Protein AF-A0A7S2G9R6-F1 (afdb_monomer)

Solvent-accessible surface area (backbone atoms only — not comparable to full-atom values): 10003 Å² total; per-residue (Å²): 132,62,88,97,60,58,68,71,58,53,50,50,52,51,55,52,49,46,42,73,56,66,45,49,73,70,54,54,50,51,54,52,35,48,53,52,18,46,59,25,45,72,57,46,43,57,38,74,62,103,61,44,41,73,32,79,91,19,50,62,31,40,41,52,16,17,52,50,68,76,46,53,44,67,58,54,51,46,59,41,37,38,45,79,48,76,46,94,96,54,77,71,41,84,41,77,31,52,25,67,54,23,49,53,47,49,52,51,49,45,52,49,52,53,51,52,49,51,53,50,51,51,52,49,48,51,65,64,66,67,82,73,91,57,97,75,69,92,81,85,88,84,91,86,73,74,68,75,72,88,59,101,75,73,53,73,67,43,50,53,40,34,49,53,44,55,55,56,75,72,108

Secondary structure (DSSP, 8-state):
--TT--HHHHHHHHHHHHHHTT--HHHHHHHHHHHHHHHHHHT--EE-SSS-EE-GGGHHHHHHHHHHTT--HHHHHHHHHEEEE--TTS--EEEEPPHHHHHHHHHHHHHHHHHHHHHHHHHHHHHHH-----SS---------PPP---SS--HHHHHHHHHHHHHHT-

Radius of gyration: 21.37 Å; Cα contacts (8 Å, |Δi|>4): 139; chains: 1; bounding box: 42×47×54 Å

Mean predicted aligned error: 6.18 Å

pLDDT: mean 91.66, std 6.98, range [52.34, 98.12]

InterPro domains:
  IPR001609 Myosin head, motor domain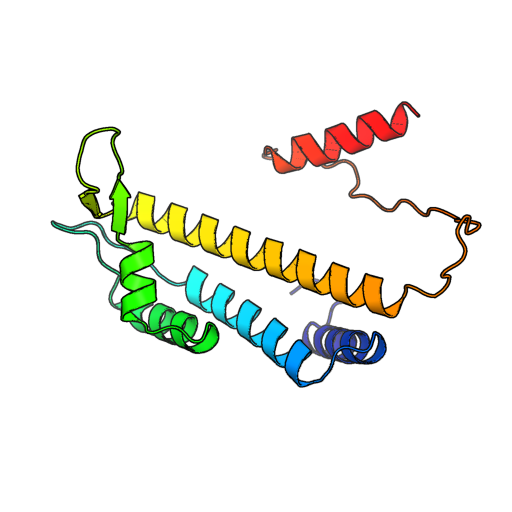-like [PF00063] (2-170)
  IPR001609 Myosin head, motor domain-like [PS51456] (1-171)
  IPR027417 P-loop containing nucleoside triphosphate hydrolase [SSF52540] (2-170)
  IPR036961 Kinesin motor domain superfamily [G3DSA:3.40.850.10] (132-148)

Sequence (171 aa):
TVSDMNDAEEFTIMVDSMRAVGMSNTEVEKILLVVAGLLHLSNVKFIDSDKSTVDASSRNALAEAAALFGLTTKALEYALLHRIREVPGQKAVVQSNSGTEATHLRDALAKKIYSNLFDKIVAIINNTLDVDPSPNPCVIGILDIFGFEDMAVNGFEQLFINTTNELLQKV

Foldseek 3Di:
DDPPDDPVVVVVVVLVVLVVLPDDPVRSVLLVLLVLLLVLLLQWAWDDDPAIFTDPVSLVSLCSSQVSVVHHSVVSRQQLQWDWDDDPPDDIDIDGDGRVSSNVVSVVVSVVSVVVSVVVSVVSSCVSPPDDPDPDDDDDDDDDADDQDDDPDDDVVNVVRNVVVVVVVVD

Organism: NCBI:txid3111310

Structure (mmCIF, N/CA/C/O backbone):
data_AF-A0A7S2G9R6-F1
#
_entry.id   AF-A0A7S2G9R6-F1
#
loop_
_atom_site.group_PDB
_atom_site.id
_atom_site.type_symbol
_atom_site.label_atom_id
_atom_site.label_alt_id
_atom_site.label_comp_id
_atom_site.label_asym_id
_atom_site.label_entity_id
_atom_site.label_seq_id
_atom_site.pdbx_PDB_ins_code
_atom_site.Cartn_x
_atom_site.Cartn_y
_atom_site.Cartn_z
_atom_site.occupancy
_atom_site.B_iso_or_equiv
_atom_site.auth_seq_id
_atom_site.auth_comp_id
_atom_site.auth_asym_id
_atom_site.auth_atom_id
_atom_site.pdbx_PDB_model_num
ATOM 1 N N . THR A 1 1 ? -2.006 -18.657 7.655 1.00 52.34 1 THR A N 1
ATOM 2 C CA . THR A 1 1 ? -3.217 -18.761 8.481 1.00 52.34 1 THR A CA 1
ATOM 3 C C . THR A 1 1 ? -2.784 -18.804 9.925 1.00 52.34 1 THR A C 1
ATOM 5 O O . THR A 1 1 ? -1.860 -19.543 10.255 1.00 52.34 1 THR A O 1
ATOM 8 N N . VAL A 1 2 ? -3.357 -17.933 10.747 1.00 75.56 2 VAL A N 1
ATOM 9 C CA . VAL A 1 2 ? -3.103 -17.916 12.192 1.00 75.56 2 VAL A CA 1
ATOM 10 C C . VAL A 1 2 ? -3.906 -19.061 12.818 1.00 75.56 2 VAL A C 1
ATOM 12 O O . VAL A 1 2 ? -5.010 -19.354 12.359 1.00 75.56 2 VAL A O 1
ATOM 15 N N . SER A 1 3 ? -3.342 -19.765 13.802 1.00 83.06 3 SER A N 1
ATOM 16 C CA . SER A 1 3 ? -4.081 -20.794 14.543 1.00 83.06 3 SER A CA 1
ATOM 17 C C . SER A 1 3 ? -5.285 -20.159 15.240 1.00 83.06 3 SER A C 1
ATOM 19 O O . SER A 1 3 ? -5.140 -19.099 15.839 1.00 83.06 3 SER A O 1
ATOM 21 N N . ASP A 1 4 ? -6.445 -20.808 15.153 1.00 83.12 4 ASP A N 1
ATOM 22 C CA . ASP A 1 4 ? -7.708 -20.377 15.774 1.00 83.12 4 ASP A CA 1
ATOM 23 C C . ASP A 1 4 ? -8.356 -19.106 15.191 1.00 83.12 4 ASP A C 1
ATOM 25 O O . ASP A 1 4 ? -9.236 -18.525 15.820 1.00 83.12 4 ASP A O 1
ATOM 29 N N . MET A 1 5 ? -7.990 -18.704 13.967 1.00 89.12 5 MET A N 1
ATOM 30 C CA . MET A 1 5 ? -8.638 -17.592 13.259 1.00 89.12 5 MET A CA 1
ATOM 31 C C . MET A 1 5 ? -9.141 -18.011 11.874 1.00 89.12 5 MET A C 1
ATOM 33 O O . MET A 1 5 ? -8.411 -18.618 11.086 1.00 89.12 5 MET A O 1
ATOM 37 N N . ASN A 1 6 ? -10.395 -17.675 11.569 1.00 92.12 6 ASN A N 1
ATOM 38 C CA . ASN A 1 6 ? -11.005 -17.901 10.263 1.00 92.12 6 ASN A CA 1
ATOM 39 C C . ASN A 1 6 ? -11.009 -16.598 9.452 1.00 92.12 6 ASN A C 1
ATOM 41 O O . ASN A 1 6 ? -11.906 -15.772 9.603 1.00 92.12 6 ASN A O 1
ATOM 45 N N . ASP A 1 7 ? -10.034 -16.443 8.552 1.00 93.12 7 ASP A N 1
ATOM 46 C CA . ASP A 1 7 ? -9.856 -15.224 7.747 1.00 93.12 7 ASP A CA 1
ATOM 47 C C . ASP A 1 7 ? -11.122 -14.831 6.953 1.00 93.12 7 ASP A C 1
ATOM 49 O O . ASP A 1 7 ? -11.376 -13.648 6.741 1.00 93.12 7 ASP A O 1
ATOM 53 N N . ALA A 1 8 ? -11.941 -15.799 6.519 1.00 93.62 8 ALA A N 1
ATOM 54 C CA . ALA A 1 8 ? -13.169 -15.516 5.769 1.00 93.62 8 ALA A CA 1
ATOM 55 C C . ALA A 1 8 ? -14.288 -14.943 6.658 1.00 93.62 8 ALA A C 1
ATOM 57 O O . ALA A 1 8 ? -15.059 -14.079 6.226 1.00 93.62 8 ALA A O 1
ATOM 58 N N . GLU A 1 9 ? -14.375 -15.420 7.898 1.00 94.12 9 GLU A N 1
ATOM 59 C CA . GLU A 1 9 ? -15.321 -14.915 8.891 1.00 94.12 9 GLU A CA 1
ATOM 60 C C . GLU A 1 9 ? -14.903 -13.519 9.363 1.00 94.12 9 GLU A C 1
ATOM 62 O O . GLU A 1 9 ? -15.698 -12.584 9.274 1.00 94.12 9 GLU A O 1
ATOM 67 N N . GLU A 1 10 ? -13.626 -13.344 9.712 1.00 94.94 10 GLU A N 1
ATOM 68 C CA . GLU A 1 10 ? -13.049 -12.049 10.093 1.00 94.94 10 GLU A CA 1
ATOM 69 C C . GLU A 1 10 ? -13.192 -11.000 8.985 1.00 94.94 10 GLU A C 1
ATOM 71 O O . GLU A 1 10 ? -13.525 -9.844 9.247 1.00 94.94 10 GLU A O 1
ATOM 76 N N . PHE A 1 11 ? -13.017 -11.395 7.721 1.00 94.94 11 PHE A N 1
ATOM 77 C CA . PHE A 1 11 ? -13.250 -10.502 6.589 1.00 94.94 11 PHE A CA 1
ATOM 78 C C . PHE A 1 11 ? -14.705 -10.022 6.519 1.00 94.94 11 PHE A C 1
ATOM 80 O O . PHE A 1 11 ? -14.960 -8.841 6.275 1.00 94.94 11 PHE A O 1
ATOM 87 N N . THR A 1 12 ? -15.664 -10.919 6.761 1.00 95.50 12 THR A N 1
ATOM 88 C CA . THR A 1 12 ? -17.091 -10.568 6.765 1.00 95.50 12 THR A CA 1
ATOM 89 C C . THR A 1 12 ? -17.397 -9.589 7.898 1.00 95.50 12 THR A C 1
ATOM 91 O O . THR A 1 12 ? -18.003 -8.542 7.660 1.00 95.50 12 THR A O 1
ATOM 94 N N . ILE A 1 13 ? -16.888 -9.871 9.101 1.00 96.00 13 ILE A N 1
ATOM 95 C CA . ILE A 1 13 ? -17.019 -9.001 10.278 1.00 96.00 13 ILE A CA 1
ATOM 96 C C . ILE A 1 13 ? -16.413 -7.619 10.006 1.00 96.00 13 ILE A C 1
ATOM 98 O O . ILE A 1 13 ? -17.035 -6.597 10.311 1.00 96.00 13 ILE A O 1
ATOM 102 N N . MET A 1 14 ? -15.225 -7.562 9.399 1.00 95.50 14 MET A N 1
ATOM 103 C CA . MET A 1 14 ? -14.547 -6.313 9.054 1.00 95.50 14 MET A CA 1
ATOM 104 C C . MET A 1 14 ? -15.375 -5.469 8.076 1.00 95.50 14 MET A C 1
ATOM 106 O O . MET A 1 14 ? -15.586 -4.278 8.320 1.00 95.50 14 MET A O 1
ATOM 110 N N . VAL A 1 15 ? -15.890 -6.073 7.002 1.00 95.19 15 VAL A N 1
ATOM 111 C CA . VAL A 1 15 ? -16.716 -5.378 6.000 1.00 95.19 15 VAL A CA 1
ATOM 112 C C . VAL A 1 15 ? -18.008 -4.839 6.615 1.00 95.19 15 VAL A C 1
ATOM 114 O O . VAL A 1 15 ? -18.384 -3.691 6.359 1.00 95.19 15 VAL A O 1
ATOM 117 N N . ASP A 1 16 ? -18.680 -5.630 7.449 1.00 95.12 16 ASP A N 1
ATOM 118 C CA . ASP A 1 16 ? -19.907 -5.194 8.118 1.00 95.12 16 ASP A CA 1
ATOM 119 C C . ASP A 1 16 ? -19.636 -4.093 9.152 1.00 95.12 16 ASP A C 1
ATOM 121 O O . ASP A 1 16 ? -20.410 -3.139 9.254 1.00 95.12 16 ASP A O 1
ATOM 125 N N . SER A 1 17 ? -18.493 -4.143 9.837 1.00 94.31 17 SER A N 1
ATOM 126 C CA . SER A 1 17 ? -18.060 -3.085 10.757 1.00 94.31 17 SER A CA 1
ATOM 127 C C . SER A 1 17 ? -17.786 -1.768 10.028 1.00 94.31 17 SER A C 1
ATOM 129 O O . SER A 1 17 ? -18.221 -0.712 10.484 1.00 94.31 17 SER A O 1
ATOM 131 N N . MET A 1 18 ? -17.138 -1.805 8.858 1.00 93.94 18 MET A N 1
ATOM 132 C CA . MET A 1 18 ? -16.930 -0.603 8.038 1.00 93.94 18 MET A CA 1
ATOM 133 C C . MET A 1 18 ? -18.261 0.056 7.650 1.00 93.94 18 MET A C 1
ATOM 135 O O . MET A 1 18 ? -18.400 1.278 7.741 1.00 93.94 18 MET A O 1
ATOM 139 N N . ARG A 1 19 ? -19.265 -0.748 7.276 1.00 92.56 19 ARG A N 1
ATOM 140 C CA . ARG A 1 19 ? -20.622 -0.256 6.979 1.00 92.56 19 ARG A CA 1
ATOM 141 C C . ARG A 1 19 ? -21.304 0.326 8.214 1.00 92.56 19 ARG A C 1
ATOM 143 O O . ARG A 1 19 ? -21.956 1.363 8.111 1.00 92.56 19 ARG A O 1
ATOM 150 N N . ALA A 1 20 ? -21.145 -0.308 9.375 1.00 90.81 20 ALA A N 1
ATOM 151 C CA . ALA A 1 20 ? -21.715 0.168 10.634 1.00 90.81 20 ALA A CA 1
ATOM 152 C C . ALA A 1 20 ? -21.146 1.534 11.063 1.00 90.81 20 ALA A C 1
ATOM 154 O O . ALA A 1 20 ? -21.882 2.359 11.596 1.00 90.81 20 ALA A O 1
ATOM 155 N N . VAL A 1 21 ? -19.872 1.811 10.756 1.00 88.44 21 VAL A N 1
ATOM 156 C CA . VAL A 1 21 ? -19.220 3.124 10.967 1.00 88.44 21 VAL A CA 1
ATOM 157 C C . VAL A 1 21 ? -19.594 4.148 9.874 1.00 88.44 21 VAL A C 1
ATOM 159 O O . VAL A 1 21 ? -19.059 5.253 9.811 1.00 88.44 21 VAL A O 1
ATOM 162 N N . GLY A 1 22 ? -20.546 3.815 9.002 1.00 86.31 22 GLY A N 1
ATOM 163 C CA . GLY A 1 22 ? -21.120 4.742 8.029 1.00 86.31 22 GLY A CA 1
ATOM 164 C C . GLY A 1 22 ? -20.377 4.824 6.697 1.00 86.31 22 GLY A C 1
ATOM 165 O O . GLY A 1 22 ? -20.686 5.710 5.902 1.00 86.31 22 GLY A O 1
ATOM 166 N N . MET A 1 23 ? -19.441 3.910 6.409 1.00 93.06 23 MET A N 1
ATOM 167 C CA . MET A 1 23 ? -18.855 3.821 5.068 1.00 93.06 23 MET A CA 1
ATOM 168 C C . MET A 1 23 ? -19.886 3.287 4.074 1.00 93.06 23 MET A C 1
ATOM 170 O O . MET A 1 23 ? -20.540 2.266 4.306 1.00 93.06 23 MET A O 1
ATOM 174 N N . SER A 1 24 ? -20.010 3.946 2.925 1.00 93.19 24 SER A N 1
ATOM 175 C CA . SER A 1 24 ? -20.852 3.454 1.835 1.00 93.19 24 SER A CA 1
ATOM 176 C C . SER A 1 24 ? -20.265 2.187 1.202 1.00 93.19 24 SER A C 1
ATOM 178 O O . SER A 1 24 ? -19.052 1.976 1.197 1.00 93.19 24 SER A O 1
ATOM 180 N N . ASN A 1 25 ? -21.113 1.361 0.578 1.00 93.81 25 ASN A N 1
ATOM 181 C CA . ASN A 1 25 ? -20.650 0.170 -0.150 1.00 93.81 25 ASN A CA 1
ATOM 182 C C . ASN A 1 25 ? -19.589 0.509 -1.208 1.00 93.81 25 ASN A C 1
ATOM 184 O O . ASN A 1 25 ? -18.624 -0.230 -1.367 1.00 93.81 25 ASN A O 1
ATOM 188 N N . THR A 1 26 ? -19.734 1.655 -1.876 1.00 94.44 26 THR A N 1
ATOM 189 C CA . THR A 1 26 ? -18.772 2.154 -2.862 1.00 94.44 26 THR A CA 1
ATOM 190 C C . THR A 1 26 ? -17.422 2.510 -2.234 1.00 94.44 26 THR A C 1
ATOM 192 O O . THR A 1 26 ? -16.384 2.334 -2.867 1.00 94.44 26 THR A O 1
ATOM 195 N N . GLU A 1 27 ? -17.398 3.048 -1.013 1.00 93.00 27 GLU A N 1
ATOM 196 C CA . GLU A 1 27 ? -16.146 3.348 -0.304 1.00 93.00 27 GLU A CA 1
ATOM 197 C C . GLU A 1 27 ? -15.444 2.075 0.153 1.00 93.00 27 GLU A C 1
ATOM 199 O O . GLU A 1 27 ? -14.245 1.940 -0.083 1.00 93.00 27 GLU A O 1
ATOM 204 N N . VAL A 1 28 ? -16.190 1.124 0.723 1.00 95.62 28 VAL A N 1
ATOM 205 C CA . VAL A 1 28 ? -15.650 -0.188 1.110 1.00 95.62 28 VAL A CA 1
ATOM 206 C C . VAL A 1 28 ? -15.074 -0.908 -0.108 1.00 95.62 28 VAL A C 1
ATOM 208 O O . VAL A 1 28 ? -13.937 -1.369 -0.072 1.00 95.62 28 VAL A O 1
ATOM 211 N N 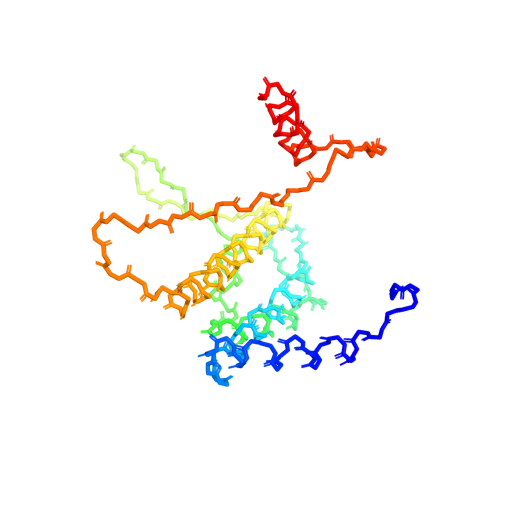. GLU A 1 29 ? -15.807 -0.936 -1.222 1.00 95.38 29 GLU A N 1
ATOM 212 C CA . GLU A 1 29 ? -15.325 -1.519 -2.475 1.00 95.38 29 GLU A CA 1
ATOM 213 C C . GLU A 1 29 ? -14.028 -0.850 -2.946 1.00 95.38 29 GLU A C 1
ATOM 215 O O . GLU A 1 29 ? -13.059 -1.540 -3.255 1.00 95.38 29 GLU A O 1
ATOM 220 N N . LYS A 1 30 ? -13.951 0.486 -2.931 1.00 94.81 30 LYS A N 1
ATOM 221 C CA . LYS A 1 30 ? -12.723 1.213 -3.294 1.00 94.81 30 LYS A CA 1
ATOM 222 C C . LYS A 1 30 ? -11.545 0.869 -2.387 1.00 94.81 30 LYS A C 1
ATOM 224 O O . LYS A 1 30 ? -10.439 0.705 -2.895 1.00 94.81 30 LYS A O 1
ATOM 229 N N . ILE A 1 31 ? -11.761 0.752 -1.076 1.00 96.00 31 ILE A N 1
ATOM 230 C CA . ILE A 1 31 ? -10.717 0.337 -0.127 1.00 96.00 31 ILE A CA 1
ATOM 231 C C . ILE A 1 31 ? -10.186 -1.048 -0.518 1.00 96.00 31 ILE A C 1
ATOM 233 O O . ILE A 1 31 ? -8.975 -1.225 -0.660 1.00 96.00 31 ILE A O 1
ATOM 237 N N . LEU A 1 32 ? -11.081 -2.005 -0.772 1.00 96.44 32 LEU A N 1
ATOM 238 C CA . LEU A 1 32 ? -10.712 -3.367 -1.166 1.00 96.44 32 LEU A CA 1
ATOM 239 C C . LEU A 1 32 ? -9.988 -3.412 -2.519 1.00 96.44 32 LEU A C 1
ATOM 241 O O . LEU A 1 32 ? -8.988 -4.118 -2.649 1.00 96.44 32 LEU A O 1
ATOM 245 N N . LEU A 1 33 ? -10.431 -2.625 -3.503 1.00 97.06 33 LEU A N 1
ATOM 246 C CA . LEU A 1 33 ? -9.768 -2.507 -4.806 1.00 97.06 33 LEU A CA 1
ATOM 247 C C . LEU A 1 33 ? -8.342 -1.961 -4.671 1.00 97.06 33 LEU A C 1
ATOM 249 O O . LEU A 1 33 ? -7.431 -2.473 -5.320 1.00 97.06 33 LEU A O 1
ATOM 253 N N . VAL A 1 34 ? -8.120 -0.969 -3.802 1.00 97.38 34 VAL A N 1
ATOM 254 C CA . VAL A 1 34 ? -6.772 -0.440 -3.535 1.00 97.38 34 VAL A CA 1
ATOM 255 C C . VAL A 1 34 ? -5.881 -1.513 -2.906 1.00 97.38 34 VAL A C 1
ATOM 257 O O . VAL A 1 34 ? -4.739 -1.677 -3.337 1.00 97.38 34 VAL A O 1
ATOM 260 N N . VAL A 1 35 ? -6.387 -2.280 -1.935 1.00 97.62 35 VAL A N 1
ATOM 261 C CA . VAL A 1 35 ? -5.630 -3.382 -1.313 1.00 97.62 35 VAL A CA 1
ATOM 262 C C . VAL A 1 35 ? -5.307 -4.476 -2.335 1.00 97.62 35 VAL A C 1
ATOM 264 O O . VAL A 1 35 ? -4.158 -4.910 -2.421 1.00 97.62 35 VAL A O 1
ATOM 267 N N . ALA A 1 36 ? -6.268 -4.874 -3.171 1.00 97.88 36 ALA A N 1
ATOM 268 C CA . ALA A 1 36 ? -6.028 -5.820 -4.260 1.00 97.88 36 ALA A CA 1
ATOM 269 C C . ALA A 1 36 ? -4.972 -5.288 -5.247 1.00 97.88 36 ALA A C 1
ATOM 271 O O . ALA A 1 36 ? -4.048 -6.012 -5.622 1.00 97.88 36 ALA A O 1
ATOM 272 N N . GLY A 1 37 ? -5.043 -4.002 -5.602 1.00 98.12 37 GLY A N 1
ATOM 273 C CA . GLY A 1 37 ? -4.057 -3.338 -6.453 1.00 98.12 37 GLY A CA 1
ATOM 274 C C . GLY A 1 37 ? -2.648 -3.380 -5.861 1.00 98.12 37 GLY A C 1
ATOM 275 O O . GLY A 1 37 ? -1.689 -3.641 -6.585 1.00 98.12 37 GLY A O 1
ATOM 276 N N . LEU A 1 38 ? -2.510 -3.205 -4.543 1.00 98.00 38 LEU A N 1
ATOM 277 C CA . LEU A 1 38 ? -1.231 -3.331 -3.834 1.00 98.00 38 LEU A CA 1
ATOM 278 C C . LEU A 1 38 ? -0.668 -4.757 -3.880 1.00 98.00 38 LEU A C 1
ATOM 280 O O . LEU A 1 38 ? 0.535 -4.928 -4.088 1.00 98.00 38 LEU A O 1
ATOM 284 N N . LEU A 1 39 ? -1.522 -5.773 -3.732 1.00 97.44 39 LEU A N 1
ATOM 285 C CA . LEU A 1 39 ? -1.125 -7.181 -3.839 1.00 97.44 39 LEU A CA 1
ATOM 286 C C . LEU A 1 39 ? -0.664 -7.540 -5.258 1.00 97.44 39 LEU A C 1
ATOM 288 O O . LEU A 1 39 ? 0.307 -8.274 -5.433 1.00 97.44 39 LEU A O 1
ATOM 292 N N . HIS A 1 40 ? -1.317 -7.008 -6.290 1.00 98.12 40 HIS A N 1
ATOM 293 C CA . HIS A 1 40 ? -0.841 -7.171 -7.663 1.00 98.12 40 HIS A CA 1
ATOM 294 C C . HIS A 1 40 ? 0.457 -6.393 -7.908 1.00 98.12 40 HIS A C 1
ATOM 296 O O . HIS A 1 40 ? 1.389 -6.931 -8.509 1.00 98.12 40 HIS A O 1
ATOM 302 N N . LEU A 1 41 ? 0.566 -5.167 -7.389 1.00 97.88 41 LEU A N 1
ATOM 303 C CA . LEU A 1 41 ? 1.761 -4.338 -7.533 1.00 97.88 41 LEU A CA 1
ATOM 304 C C . LEU A 1 41 ? 2.996 -5.017 -6.927 1.00 97.88 41 LEU A C 1
ATOM 306 O O . LEU A 1 41 ? 4.050 -5.001 -7.556 1.00 97.88 41 LEU A O 1
ATOM 310 N N . SER A 1 42 ? 2.880 -5.653 -5.758 1.00 95.81 42 SER A N 1
ATOM 311 C CA . SER A 1 42 ? 4.007 -6.329 -5.093 1.00 95.81 42 SER A CA 1
ATOM 312 C C . SER A 1 42 ? 4.565 -7.519 -5.887 1.00 95.81 42 SER A C 1
ATOM 314 O O . SER A 1 42 ? 5.743 -7.855 -5.757 1.00 95.81 42 SER A O 1
ATOM 316 N N . ASN A 1 43 ? 3.754 -8.110 -6.770 1.00 96.62 43 ASN A N 1
ATOM 317 C CA . ASN A 1 43 ? 4.159 -9.196 -7.661 1.00 96.62 43 ASN A CA 1
ATOM 318 C C . ASN A 1 43 ? 4.890 -8.719 -8.931 1.00 96.62 43 ASN A C 1
ATOM 320 O O . ASN A 1 43 ? 5.419 -9.550 -9.674 1.00 96.62 43 ASN A O 1
ATOM 324 N N . VAL A 1 44 ? 4.948 -7.408 -9.197 1.00 97.25 44 VAL A N 1
ATOM 325 C CA . VAL A 1 44 ? 5.674 -6.844 -10.348 1.00 97.25 44 VAL A CA 1
ATOM 326 C C . VAL A 1 44 ? 7.177 -6.996 -10.142 1.00 97.25 44 VAL A C 1
ATOM 328 O O . VAL A 1 44 ? 7.715 -6.532 -9.138 1.00 97.25 44 VAL A O 1
ATOM 331 N N . LYS A 1 45 ? 7.870 -7.616 -11.099 1.00 96.12 45 LYS A N 1
ATOM 332 C CA . LYS A 1 45 ? 9.321 -7.844 -11.066 1.00 96.12 45 LYS A CA 1
ATOM 333 C C . LYS A 1 45 ? 10.005 -7.055 -12.173 1.00 96.12 45 LYS A C 1
ATOM 335 O O . LYS A 1 45 ? 9.447 -6.876 -13.254 1.00 96.12 45 LYS A O 1
ATOM 340 N N . PHE A 1 46 ? 11.231 -6.622 -11.911 1.00 95.38 46 PHE A N 1
ATOM 341 C CA . PHE A 1 46 ? 12.045 -5.867 -12.858 1.00 95.38 46 PHE A CA 1
ATOM 342 C C . PHE A 1 46 ? 13.319 -6.636 -13.185 1.00 95.38 46 PHE A C 1
ATOM 344 O O . PHE A 1 46 ? 13.884 -7.299 -12.316 1.00 95.38 46 PHE A O 1
ATOM 351 N N . ILE A 1 47 ? 13.762 -6.530 -14.433 1.00 92.56 47 ILE A N 1
ATOM 352 C CA . ILE A 1 47 ? 15.011 -7.116 -14.918 1.00 92.56 47 ILE A CA 1
ATOM 353 C C . ILE A 1 47 ? 15.910 -6.020 -15.486 1.00 92.56 47 ILE A C 1
ATOM 355 O O . ILE A 1 47 ? 15.458 -5.159 -16.249 1.00 92.56 47 ILE A O 1
ATOM 359 N N . ASP A 1 48 ? 17.184 -6.066 -15.107 1.00 87.06 48 ASP A N 1
ATOM 360 C CA . ASP A 1 48 ? 18.223 -5.206 -15.665 1.00 87.06 48 ASP A CA 1
ATOM 361 C C . ASP A 1 48 ? 18.673 -5.749 -17.030 1.00 87.06 48 ASP A C 1
ATOM 363 O O . ASP A 1 48 ? 19.020 -6.921 -17.175 1.00 87.06 48 ASP A O 1
ATOM 367 N N . SER A 1 49 ? 18.654 -4.883 -18.042 1.00 75.06 49 SER A N 1
ATOM 368 C CA . SER A 1 49 ? 19.226 -5.126 -19.374 1.00 75.06 49 SER A CA 1
ATOM 369 C C . SER A 1 49 ? 19.910 -3.836 -19.861 1.00 75.06 49 SER A C 1
ATOM 371 O O . SER A 1 49 ? 20.286 -3.014 -19.029 1.00 75.06 49 SER A O 1
ATOM 373 N N . ASP A 1 50 ? 20.030 -3.588 -21.171 1.00 71.75 50 ASP A N 1
ATOM 374 C CA . ASP A 1 50 ? 20.473 -2.278 -21.694 1.00 71.75 50 ASP A CA 1
ATOM 375 C C . ASP A 1 50 ? 19.560 -1.124 -21.227 1.00 71.75 50 ASP A C 1
ATOM 377 O O . ASP A 1 50 ? 19.990 0.023 -21.088 1.00 71.75 50 ASP A O 1
ATOM 381 N N . LYS A 1 51 ? 18.282 -1.437 -20.975 1.00 77.88 51 LYS A N 1
ATOM 382 C CA . LYS A 1 51 ? 17.309 -0.609 -20.250 1.00 77.88 51 LYS A CA 1
ATOM 383 C C . LYS A 1 51 ? 16.504 -1.513 -19.325 1.00 77.88 51 LYS A C 1
ATOM 385 O O . LYS A 1 51 ? 16.092 -2.596 -19.741 1.00 77.88 51 LYS A O 1
ATOM 390 N N . SER A 1 52 ? 16.248 -1.090 -18.095 1.00 86.62 52 SER A N 1
ATOM 391 C CA . SER A 1 52 ? 15.414 -1.874 -17.181 1.00 86.62 52 SER A CA 1
ATOM 392 C C . SER A 1 52 ? 14.007 -2.027 -17.734 1.00 86.62 52 SER A C 1
ATOM 394 O O . SER A 1 52 ? 13.425 -1.075 -18.259 1.00 86.62 52 SER A O 1
ATOM 396 N N . THR A 1 53 ? 13.460 -3.231 -17.617 1.00 92.62 53 THR A N 1
ATOM 397 C CA . THR A 1 53 ? 12.105 -3.544 -18.081 1.00 92.62 53 THR A CA 1
ATOM 398 C C . THR A 1 53 ? 11.367 -4.381 -17.050 1.00 92.62 53 THR A C 1
ATOM 400 O O . THR A 1 53 ? 11.967 -4.964 -16.146 1.00 92.62 53 THR A O 1
ATOM 403 N N . VAL A 1 54 ? 10.043 -4.424 -17.174 1.00 93.75 54 VAL A N 1
ATOM 404 C CA . VAL A 1 54 ? 9.210 -5.330 -16.383 1.00 93.75 54 VAL A CA 1
ATOM 405 C C . VAL A 1 54 ? 9.385 -6.755 -16.902 1.00 93.75 54 VAL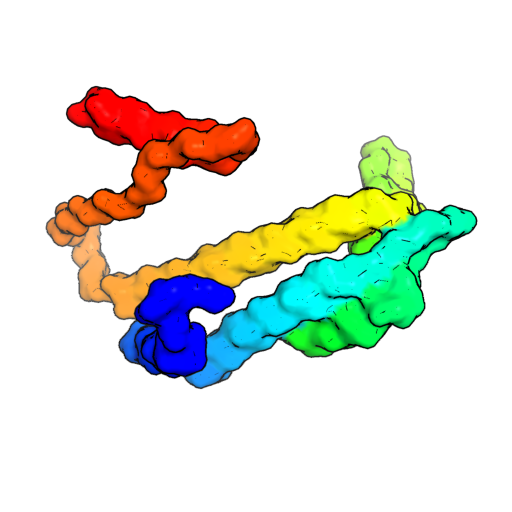 A C 1
ATOM 407 O O . VAL A 1 54 ? 9.281 -7.002 -18.107 1.00 93.75 54 VAL A O 1
ATOM 410 N N . ASP A 1 55 ? 9.616 -7.692 -15.986 1.00 94.44 55 ASP A N 1
ATOM 411 C CA . ASP A 1 55 ? 9.748 -9.112 -16.295 1.00 94.44 55 ASP A CA 1
ATOM 412 C C . ASP A 1 55 ? 8.464 -9.635 -16.955 1.00 94.44 55 ASP A C 1
ATOM 414 O O . ASP A 1 55 ? 7.352 -9.386 -16.472 1.00 94.44 55 ASP A O 1
ATOM 418 N N . ALA A 1 56 ? 8.615 -10.391 -18.045 1.00 93.25 56 ALA A N 1
ATOM 419 C CA . ALA A 1 56 ? 7.500 -10.930 -18.818 1.00 93.25 56 ALA A CA 1
ATOM 420 C C . ALA A 1 56 ? 6.521 -11.759 -17.966 1.00 93.25 56 ALA A C 1
ATOM 422 O O . ALA A 1 56 ? 5.314 -11.687 -18.199 1.00 93.25 56 ALA A O 1
ATOM 423 N N . SER A 1 57 ? 7.016 -12.479 -16.953 1.00 94.88 57 SER A N 1
ATOM 424 C CA . SER A 1 57 ? 6.198 -13.268 -16.021 1.00 94.88 57 SER A CA 1
ATOM 425 C C . SER A 1 57 ? 5.289 -12.413 -15.133 1.00 94.88 57 SER A C 1
ATOM 427 O O . SER A 1 57 ? 4.267 -12.896 -14.655 1.00 94.88 57 SER A O 1
ATOM 429 N N . SER A 1 58 ? 5.624 -11.135 -14.939 1.00 96.00 58 SER A N 1
ATOM 430 C CA . SER A 1 58 ? 4.917 -10.221 -14.035 1.00 96.00 58 SER A CA 1
ATOM 431 C C . SER A 1 58 ? 4.095 -9.142 -14.752 1.00 96.00 58 SER A C 1
ATOM 433 O O . SER A 1 58 ? 3.443 -8.321 -14.107 1.00 96.00 58 SER A O 1
ATOM 435 N N . ARG A 1 59 ? 4.057 -9.156 -16.094 1.00 95.69 59 ARG A N 1
ATOM 436 C CA . ARG A 1 59 ? 3.279 -8.184 -16.885 1.00 95.69 59 ARG A CA 1
ATOM 437 C C . ARG A 1 59 ? 1.783 -8.222 -16.606 1.00 95.69 59 ARG A C 1
ATOM 439 O O . ARG A 1 59 ? 1.146 -7.174 -16.632 1.00 95.69 59 ARG A O 1
ATOM 446 N N . ASN A 1 60 ? 1.229 -9.406 -16.347 1.00 97.19 60 ASN A N 1
ATOM 447 C CA . ASN A 1 60 ? -0.176 -9.526 -15.966 1.00 97.19 60 ASN A CA 1
ATOM 448 C C . ASN A 1 60 ? -0.426 -8.807 -14.627 1.00 97.19 60 ASN A C 1
ATOM 450 O O . ASN A 1 60 ? -1.299 -7.952 -14.558 1.00 97.19 60 ASN A O 1
ATOM 454 N N . ALA A 1 61 ? 0.426 -9.034 -13.621 1.00 97.56 61 ALA A N 1
ATOM 455 C CA . ALA A 1 61 ? 0.319 -8.364 -12.326 1.00 97.56 61 ALA A CA 1
ATOM 456 C C . ALA A 1 61 ? 0.384 -6.829 -12.446 1.00 97.56 61 ALA A C 1
ATOM 458 O O . ALA A 1 61 ? -0.390 -6.127 -11.802 1.00 97.56 61 ALA A O 1
ATOM 459 N N . LEU A 1 62 ? 1.240 -6.298 -13.326 1.00 97.81 62 LEU A N 1
ATOM 460 C CA . LEU A 1 62 ? 1.284 -4.861 -13.615 1.00 97.81 62 LEU A CA 1
ATOM 461 C C . LEU A 1 62 ? -0.017 -4.347 -14.250 1.00 97.81 62 LEU A C 1
ATOM 463 O O . LEU A 1 62 ? -0.473 -3.252 -13.919 1.00 97.81 62 LEU A O 1
ATOM 467 N N . ALA A 1 63 ? -0.596 -5.109 -15.180 1.00 98.00 63 ALA A N 1
ATOM 468 C CA . ALA A 1 63 ? -1.841 -4.741 -15.842 1.00 98.00 63 ALA A CA 1
ATOM 469 C C . ALA A 1 63 ? -3.023 -4.729 -14.862 1.00 98.00 63 ALA A C 1
ATOM 471 O O . ALA A 1 63 ? -3.764 -3.748 -14.845 1.00 98.00 63 ALA A O 1
ATOM 472 N N . GLU A 1 64 ? -3.139 -5.752 -14.013 1.00 98.12 64 GLU A N 1
ATOM 473 C CA . GLU A 1 64 ? -4.168 -5.835 -12.970 1.00 98.12 64 GLU A CA 1
ATOM 474 C C . GLU A 1 64 ? -4.008 -4.714 -11.936 1.00 98.12 64 GLU A C 1
ATOM 476 O O . GLU A 1 64 ? -4.968 -4.006 -11.637 1.00 98.12 64 GLU A O 1
ATOM 481 N N . ALA A 1 65 ? -2.783 -4.461 -11.454 1.00 98.06 65 ALA A N 1
ATOM 482 C CA . ALA A 1 65 ? -2.517 -3.351 -10.538 1.00 98.06 65 ALA A CA 1
ATOM 483 C C . ALA A 1 65 ? -2.925 -2.001 -11.150 1.00 98.06 65 ALA A C 1
ATOM 485 O O . ALA A 1 65 ? -3.591 -1.195 -10.500 1.00 98.06 65 ALA A O 1
ATOM 486 N N . ALA A 1 66 ? -2.568 -1.756 -12.416 1.00 97.62 66 ALA A N 1
ATOM 487 C CA . ALA A 1 66 ? -2.953 -0.533 -13.112 1.00 97.62 66 ALA A CA 1
ATOM 488 C C . ALA A 1 66 ? -4.478 -0.408 -13.246 1.00 97.62 66 ALA A C 1
ATOM 490 O O . ALA A 1 66 ? -5.016 0.658 -12.953 1.00 97.62 66 ALA A O 1
ATOM 491 N N . ALA A 1 67 ? -5.171 -1.483 -13.629 1.00 97.88 67 ALA A N 1
ATOM 492 C CA . ALA A 1 67 ? -6.625 -1.490 -13.768 1.00 97.88 67 ALA A CA 1
ATOM 493 C C . ALA A 1 67 ? -7.334 -1.193 -12.437 1.00 97.88 67 ALA A C 1
ATOM 495 O O . ALA A 1 67 ? -8.214 -0.332 -12.395 1.00 97.88 67 ALA A O 1
ATOM 496 N N . LEU A 1 68 ? -6.904 -1.832 -11.345 1.00 97.44 68 LEU A N 1
ATOM 497 C CA . LEU A 1 68 ? -7.468 -1.641 -10.003 1.00 97.44 68 LEU A CA 1
ATOM 498 C C . LEU A 1 68 ? -7.229 -0.227 -9.457 1.00 97.44 68 LEU A C 1
ATOM 500 O O . LEU A 1 68 ? -8.085 0.322 -8.766 1.00 97.44 68 LEU A O 1
ATOM 504 N N . PHE A 1 69 ? -6.107 0.402 -9.814 1.00 96.00 69 PHE A N 1
ATOM 505 C CA . PHE A 1 69 ? -5.843 1.808 -9.497 1.00 96.00 69 PHE A CA 1
ATOM 506 C C . PHE A 1 69 ? -6.494 2.803 -10.474 1.00 96.00 69 PHE A C 1
ATOM 508 O O . PHE A 1 69 ? -6.373 4.012 -10.274 1.00 96.00 69 PHE A O 1
ATOM 515 N N . GLY A 1 70 ? -7.173 2.337 -11.528 1.00 95.12 70 GLY A N 1
ATOM 516 C CA . GLY A 1 70 ? -7.777 3.200 -12.549 1.00 95.12 70 GLY A CA 1
ATOM 517 C C . GLY A 1 70 ? -6.755 3.909 -13.448 1.00 95.12 70 GLY A C 1
ATOM 518 O O . GLY A 1 70 ? -7.017 4.997 -13.962 1.00 95.12 70 GLY A O 1
ATOM 519 N N . LEU A 1 71 ? -5.574 3.317 -13.627 1.00 96.75 71 LEU A N 1
ATOM 520 C CA . LEU A 1 71 ? -4.466 3.832 -14.427 1.00 96.75 71 LEU A CA 1
ATOM 521 C C . LEU A 1 71 ? -4.290 3.020 -15.714 1.00 96.75 71 LEU A C 1
ATOM 523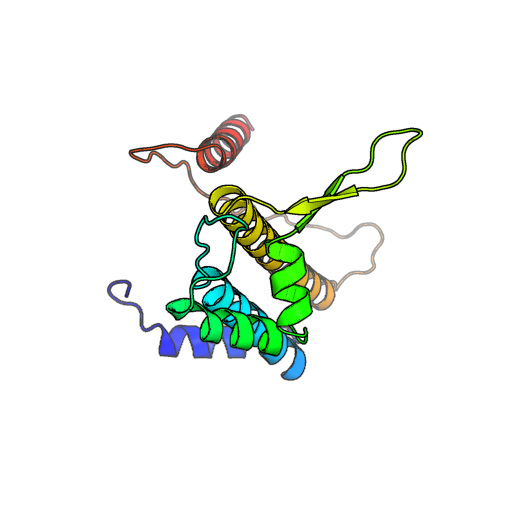 O O . LEU A 1 71 ? -4.688 1.863 -15.822 1.00 96.75 71 LEU A O 1
ATOM 527 N N . THR A 1 72 ? -3.607 3.604 -16.700 1.00 97.75 72 THR A N 1
ATOM 528 C CA . THR A 1 72 ? -3.135 2.814 -17.846 1.00 97.75 72 THR A CA 1
ATOM 529 C C . THR A 1 72 ? -1.878 2.037 -17.460 1.00 97.75 72 THR A C 1
ATOM 531 O O . THR A 1 72 ? -0.995 2.576 -16.787 1.00 97.75 72 THR A O 1
ATOM 534 N N . THR A 1 73 ? -1.740 0.800 -17.947 1.00 97.19 73 THR A N 1
ATOM 535 C CA . THR A 1 73 ? -0.547 -0.032 -17.702 1.00 97.19 73 THR A CA 1
ATOM 536 C C . THR A 1 73 ? 0.739 0.693 -18.095 1.00 97.19 73 THR A C 1
ATOM 538 O O . THR A 1 73 ? 1.708 0.677 -17.346 1.00 97.19 73 THR A O 1
ATOM 541 N N . LYS A 1 74 ? 0.724 1.415 -19.225 1.00 96.44 74 LYS A N 1
ATOM 542 C CA . LYS A 1 74 ? 1.873 2.198 -19.702 1.00 96.44 74 LYS A CA 1
ATOM 543 C C . LYS A 1 74 ? 2.256 3.330 -18.752 1.00 96.44 74 LYS A C 1
ATOM 545 O O . LYS A 1 74 ? 3.440 3.592 -18.586 1.00 96.44 74 LYS A O 1
ATOM 550 N N . ALA A 1 75 ? 1.279 4.013 -18.153 1.00 96.31 75 ALA A N 1
ATOM 551 C CA . ALA A 1 75 ? 1.557 5.096 -17.214 1.00 96.31 75 ALA A CA 1
ATOM 552 C C . ALA A 1 75 ? 2.209 4.564 -15.932 1.00 96.31 75 ALA A C 1
ATOM 554 O O . ALA A 1 75 ? 3.208 5.126 -15.486 1.00 96.31 75 ALA A O 1
ATOM 555 N N . LEU A 1 76 ? 1.687 3.460 -15.385 1.00 96.62 76 LEU A N 1
ATOM 556 C CA . LEU A 1 76 ? 2.263 2.821 -14.201 1.00 96.62 76 LEU A CA 1
ATOM 557 C C . LEU A 1 76 ? 3.664 2.263 -14.493 1.00 96.62 76 LEU A C 1
ATOM 559 O O . LEU A 1 76 ? 4.592 2.507 -13.727 1.00 96.62 76 LEU A O 1
ATOM 563 N N . GLU A 1 77 ? 3.844 1.586 -15.631 1.00 96.06 77 GLU A N 1
ATOM 564 C CA . GLU A 1 77 ? 5.151 1.093 -16.081 1.00 96.06 77 GLU A CA 1
ATOM 565 C C . GLU A 1 77 ? 6.169 2.229 -16.207 1.00 96.06 77 GLU A C 1
ATOM 567 O O . GLU A 1 77 ? 7.280 2.146 -15.681 1.00 96.06 77 GLU A O 1
ATOM 572 N N . TYR A 1 78 ? 5.779 3.318 -16.873 1.00 94.56 78 TYR A N 1
ATOM 573 C CA . TYR A 1 78 ? 6.643 4.472 -17.068 1.00 94.56 78 TYR A CA 1
ATOM 574 C C . TYR A 1 78 ? 7.053 5.100 -15.734 1.00 94.56 78 TYR A C 1
ATOM 576 O O . TYR A 1 78 ? 8.236 5.375 -15.548 1.00 94.56 78 TYR A O 1
ATOM 584 N N . ALA A 1 79 ? 6.107 5.272 -14.806 1.00 94.31 79 ALA A N 1
ATOM 585 C CA . ALA A 1 79 ? 6.365 5.836 -13.483 1.00 94.31 79 ALA A CA 1
ATOM 586 C C . ALA A 1 79 ? 7.325 4.981 -12.638 1.00 94.31 79 ALA A C 1
ATOM 588 O O . ALA A 1 79 ? 8.093 5.530 -11.856 1.00 94.31 79 ALA A O 1
ATOM 589 N N . LEU A 1 80 ? 7.305 3.654 -12.800 1.00 95.12 80 LEU A N 1
ATOM 590 C CA . LEU A 1 80 ? 8.199 2.740 -12.078 1.00 95.12 80 LEU A CA 1
ATOM 591 C C . LEU A 1 80 ? 9.599 2.674 -12.710 1.00 95.12 80 LEU A C 1
ATOM 593 O O . LEU A 1 80 ? 10.605 2.598 -12.002 1.00 95.12 80 LEU A O 1
ATOM 597 N N . LEU A 1 81 ? 9.683 2.731 -14.041 1.00 94.69 81 LEU A N 1
ATOM 598 C CA . LEU A 1 81 ? 10.942 2.588 -14.780 1.00 94.69 81 LEU A CA 1
ATOM 599 C C . LEU A 1 81 ? 11.683 3.904 -15.026 1.00 94.69 81 LEU A C 1
ATOM 601 O O . LEU A 1 81 ? 12.826 3.866 -15.480 1.00 94.69 81 LEU A O 1
ATOM 605 N N . HIS A 1 82 ? 11.070 5.057 -14.763 1.00 93.12 82 HIS A N 1
ATOM 606 C CA . HIS A 1 82 ? 11.675 6.356 -15.042 1.00 93.12 82 HIS A CA 1
ATOM 607 C C . HIS A 1 82 ? 11.587 7.295 -13.849 1.00 93.12 82 HIS A C 1
ATOM 609 O O . HIS A 1 82 ? 10.621 7.296 -13.089 1.00 93.12 82 HIS A O 1
ATOM 615 N N . ARG A 1 83 ? 12.584 8.169 -13.740 1.00 89.94 83 ARG A N 1
ATOM 616 C CA . ARG A 1 83 ? 12.580 9.310 -12.828 1.00 89.94 83 ARG A CA 1
ATOM 617 C C . ARG A 1 83 ? 12.916 10.588 -13.576 1.00 89.94 83 ARG A C 1
ATOM 619 O O . ARG A 1 83 ? 13.696 10.583 -14.530 1.00 89.94 83 ARG A O 1
ATOM 626 N N . ILE A 1 84 ? 12.342 11.693 -13.121 1.00 89.06 84 ILE A N 1
ATOM 627 C CA . ILE A 1 84 ? 12.664 13.023 -13.630 1.00 89.06 84 ILE A CA 1
ATOM 628 C C . ILE A 1 84 ? 13.739 13.613 -12.724 1.00 89.06 84 ILE A C 1
ATOM 630 O O . ILE A 1 84 ? 13.555 13.707 -11.512 1.00 89.06 84 ILE A O 1
ATOM 634 N N . ARG A 1 85 ? 14.875 13.992 -13.309 1.00 85.75 85 ARG A N 1
ATOM 635 C CA . ARG A 1 85 ? 15.952 14.688 -12.611 1.00 85.75 85 ARG A CA 1
ATOM 636 C C . ARG A 1 85 ? 15.934 16.152 -13.010 1.00 85.75 85 ARG A C 1
ATOM 638 O O . ARG A 1 85 ? 16.212 16.492 -14.160 1.00 85.75 85 ARG A O 1
ATOM 645 N N . GLU A 1 86 ? 15.634 17.007 -12.046 1.00 88.62 86 GLU A N 1
ATOM 646 C CA . GLU A 1 86 ? 15.706 18.454 -12.208 1.00 88.62 86 GLU A CA 1
ATOM 647 C C . GLU A 1 86 ? 16.999 18.965 -11.578 1.00 88.62 86 GLU A C 1
ATOM 649 O O . GLU A 1 86 ? 17.317 18.659 -10.429 1.00 88.62 86 GLU A O 1
ATOM 654 N N . VAL A 1 87 ? 17.779 19.714 -12.355 1.00 88.31 87 VAL A N 1
ATOM 655 C CA . VAL A 1 87 ? 18.993 20.385 -11.884 1.00 88.31 87 VAL A CA 1
ATOM 656 C C . VAL A 1 87 ? 18.765 21.885 -12.059 1.00 88.31 87 VAL A C 1
ATOM 658 O O . VAL A 1 87 ? 18.409 22.295 -13.167 1.00 88.31 87 VAL A O 1
ATOM 661 N N . PRO A 1 88 ? 18.953 22.714 -11.013 1.00 88.44 88 PRO A N 1
ATOM 662 C CA . PRO A 1 88 ? 18.749 24.155 -11.116 1.00 88.44 88 PRO A CA 1
ATOM 663 C C . PRO A 1 88 ? 19.512 24.757 -12.305 1.00 88.44 88 PRO A C 1
ATOM 665 O O . PRO A 1 88 ? 20.710 24.529 -12.466 1.00 88.44 88 PRO A O 1
ATOM 668 N N . GLY A 1 89 ? 18.807 25.504 -13.158 1.00 87.81 89 GLY A N 1
ATOM 669 C CA . GLY A 1 89 ? 19.376 26.115 -14.365 1.00 87.81 89 GLY A CA 1
ATOM 670 C C . GLY A 1 89 ? 19.501 25.187 -15.582 1.00 87.81 89 GLY A C 1
ATOM 671 O O . GLY A 1 89 ? 19.980 25.630 -16.624 1.00 87.81 89 GLY A O 1
ATOM 672 N N . GLN A 1 90 ? 19.05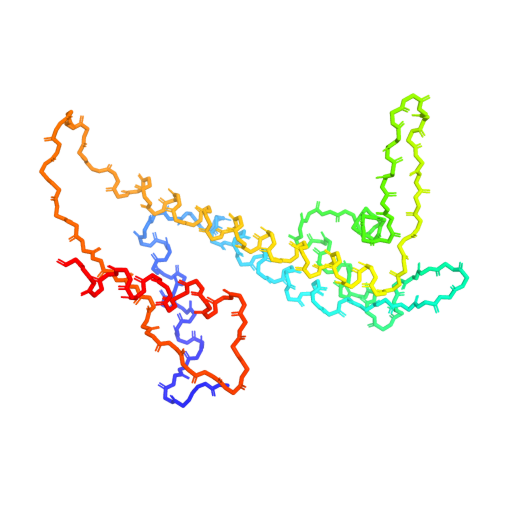9 23.929 -15.495 1.00 88.19 90 GLN A N 1
ATOM 673 C CA . GLN A 1 90 ? 19.016 22.990 -16.620 1.00 88.19 90 GLN A CA 1
ATOM 674 C C . GLN A 1 90 ? 17.588 22.506 -16.887 1.00 88.19 90 GLN A C 1
ATOM 676 O O . GLN A 1 90 ? 16.711 22.567 -16.028 1.00 88.19 90 GLN A O 1
ATOM 681 N N . LYS A 1 91 ? 17.348 22.010 -18.106 1.00 86.88 91 LYS A N 1
ATOM 682 C CA . LYS A 1 91 ? 16.081 21.348 -18.439 1.00 86.88 91 LYS A CA 1
ATOM 683 C C . LYS A 1 91 ? 15.981 20.025 -17.680 1.00 86.88 91 LYS A C 1
ATOM 685 O O . LYS A 1 91 ? 16.979 19.320 -17.552 1.00 86.88 91 LYS A O 1
ATOM 690 N N . ALA A 1 92 ? 14.777 19.686 -17.226 1.00 89.06 92 ALA A N 1
ATOM 691 C CA . ALA A 1 92 ? 14.494 18.397 -16.612 1.00 89.06 92 ALA A CA 1
ATOM 692 C C . ALA A 1 92 ? 14.872 17.248 -17.562 1.00 89.06 92 ALA A C 1
ATOM 694 O O . ALA A 1 92 ? 14.526 17.272 -18.747 1.00 89.06 92 ALA A O 1
ATOM 695 N N . VAL A 1 93 ? 15.585 16.247 -17.044 1.00 89.50 93 VAL A N 1
ATOM 696 C CA . VAL A 1 93 ? 16.020 15.075 -17.815 1.00 89.50 93 VAL A CA 1
ATOM 697 C C . VAL A 1 93 ? 15.323 13.834 -17.281 1.00 89.50 93 VAL A C 1
ATOM 699 O O . VAL A 1 93 ? 15.356 13.559 -16.083 1.00 89.50 93 VAL A O 1
ATOM 702 N N . VAL A 1 94 ? 14.719 13.059 -18.181 1.00 90.00 94 VAL A N 1
ATOM 703 C CA . VAL A 1 94 ? 14.171 11.740 -17.854 1.00 90.00 94 VAL A CA 1
ATOM 704 C C . VAL A 1 94 ? 15.311 10.728 -17.846 1.00 90.00 94 VAL A C 1
ATOM 706 O O . VAL A 1 94 ? 16.037 10.593 -18.830 1.00 90.00 94 VAL A O 1
ATOM 709 N N . GLN A 1 95 ? 15.461 10.014 -16.737 1.00 88.81 95 GLN A N 1
ATOM 710 C CA . GLN A 1 95 ? 16.433 8.938 -16.571 1.00 88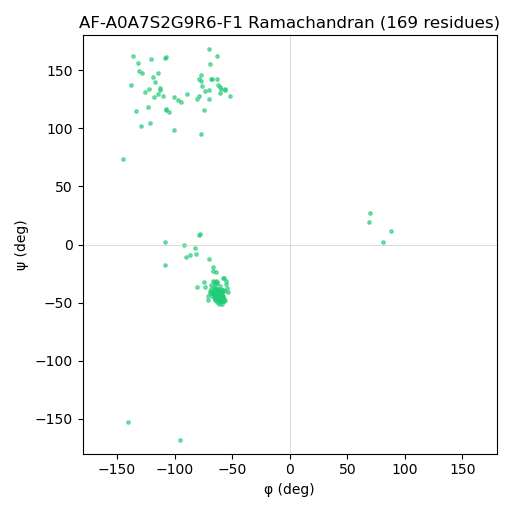.81 95 GLN A CA 1
ATOM 711 C C . GLN A 1 95 ? 15.703 7.620 -16.327 1.00 88.81 95 GLN A C 1
ATOM 713 O O . GLN A 1 95 ? 14.718 7.591 -15.591 1.00 88.81 95 GLN A O 1
ATOM 718 N N . SER A 1 96 ? 16.190 6.537 -16.929 1.00 90.38 96 SER A N 1
ATOM 719 C CA . SER A 1 96 ? 15.708 5.189 -16.622 1.00 90.38 96 SER A CA 1
ATOM 720 C C . SER A 1 96 ? 16.278 4.720 -15.282 1.00 90.38 96 SER A C 1
ATOM 722 O O . SER A 1 96 ? 17.462 4.917 -15.011 1.00 90.38 96 SER A O 1
ATOM 724 N N . ASN A 1 97 ? 15.434 4.106 -14.460 1.00 90.62 97 ASN A N 1
ATOM 725 C CA . ASN A 1 97 ? 15.820 3.456 -13.212 1.00 90.62 97 ASN A CA 1
ATOM 726 C C . ASN A 1 97 ? 16.457 2.098 -13.523 1.00 90.62 97 ASN A C 1
ATOM 728 O O . ASN A 1 97 ? 16.020 1.422 -14.453 1.00 90.62 97 ASN A O 1
ATOM 732 N N . SER A 1 98 ? 17.443 1.670 -12.737 1.00 92.00 98 SER A N 1
ATOM 733 C CA . SER A 1 98 ? 17.841 0.252 -12.650 1.00 92.00 98 SER A CA 1
ATOM 734 C C . SER A 1 98 ? 16.694 -0.614 -12.103 1.00 92.00 98 SER A C 1
ATOM 736 O O . SER A 1 98 ? 15.761 -0.102 -11.481 1.00 92.00 98 SER A O 1
ATOM 738 N N . GLY A 1 99 ? 16.751 -1.929 -12.290 1.00 92.50 99 GLY A N 1
ATOM 739 C CA . GLY A 1 99 ? 15.787 -2.891 -11.756 1.00 92.50 99 GLY A CA 1
ATOM 740 C C . GLY A 1 99 ? 15.696 -2.833 -10.231 1.00 92.50 99 GLY A C 1
ATOM 741 O O . GLY A 1 99 ? 14.598 -2.858 -9.670 1.00 92.50 99 GLY A O 1
ATOM 742 N N . THR A 1 100 ? 16.832 -2.650 -9.553 1.00 92.56 100 THR A N 1
ATOM 743 C CA . THR A 1 100 ? 16.881 -2.427 -8.099 1.00 92.56 100 THR A CA 1
ATOM 744 C C . THR A 1 100 ? 16.208 -1.110 -7.702 1.00 92.56 100 THR A C 1
ATOM 746 O O . THR A 1 100 ? 15.377 -1.096 -6.795 1.00 92.56 100 THR A O 1
ATOM 749 N N . GLU A 1 101 ? 16.497 -0.001 -8.394 1.00 93.31 101 GLU A N 1
ATOM 750 C CA . GLU A 1 101 ? 15.835 1.287 -8.126 1.00 93.31 101 GLU A CA 1
ATOM 751 C C . GLU A 1 101 ? 14.323 1.222 -8.389 1.00 93.31 101 GLU A C 1
ATOM 753 O O . GLU A 1 101 ? 13.546 1.744 -7.592 1.00 93.31 101 GLU A O 1
ATOM 758 N N . ALA A 1 102 ? 13.892 0.547 -9.459 1.00 94.88 102 ALA A N 1
ATOM 759 C CA . ALA A 1 102 ? 12.478 0.338 -9.770 1.00 94.88 102 ALA A CA 1
ATOM 760 C C . ALA A 1 102 ? 11.778 -0.520 -8.701 1.00 94.88 102 ALA A C 1
ATOM 762 O O . ALA A 1 102 ? 10.643 -0.231 -8.325 1.00 94.88 102 ALA A O 1
ATOM 763 N N . THR A 1 103 ? 12.471 -1.524 -8.154 1.00 95.50 103 THR A N 1
ATOM 764 C CA . THR A 1 103 ? 11.979 -2.341 -7.031 1.00 95.50 103 THR A CA 1
ATOM 765 C C . THR A 1 103 ? 11.790 -1.493 -5.775 1.00 95.50 103 THR A C 1
ATOM 767 O O . THR A 1 103 ? 10.712 -1.500 -5.184 1.00 95.50 103 THR A O 1
ATOM 770 N N . HIS A 1 104 ? 12.791 -0.692 -5.402 1.00 94.75 104 HIS A N 1
ATOM 771 C CA . HIS A 1 104 ? 12.673 0.219 -4.261 1.00 94.75 104 HIS A CA 1
ATOM 772 C C . HIS A 1 104 ? 11.558 1.250 -4.463 1.00 94.75 104 HIS A C 1
ATOM 774 O O . HIS A 1 104 ? 10.824 1.555 -3.524 1.00 94.75 104 HIS A O 1
ATOM 780 N N . LEU A 1 105 ? 11.398 1.770 -5.683 1.00 95.31 105 LEU A N 1
ATOM 781 C CA . LEU A 1 105 ? 10.340 2.720 -6.012 1.00 95.31 105 LEU A CA 1
ATOM 782 C C . LEU A 1 105 ? 8.949 2.080 -5.933 1.00 95.31 105 LEU A C 1
ATOM 784 O O . LEU A 1 105 ? 8.038 2.693 -5.381 1.00 95.31 105 LEU A O 1
ATOM 788 N N . ARG A 1 106 ? 8.787 0.844 -6.422 1.00 97.06 106 ARG A N 1
ATOM 789 C CA . ARG A 1 106 ? 7.558 0.047 -6.271 1.00 97.06 106 ARG A CA 1
ATOM 790 C C . ARG A 1 106 ? 7.194 -0.119 -4.797 1.00 97.06 106 ARG A C 1
ATOM 792 O O . ARG A 1 106 ? 6.049 0.128 -4.428 1.00 97.06 106 ARG A O 1
ATOM 799 N N . ASP A 1 107 ? 8.156 -0.492 -3.958 1.00 96.56 107 ASP A N 1
ATOM 800 C CA . ASP A 1 107 ? 7.919 -0.728 -2.530 1.00 96.56 107 ASP A CA 1
ATOM 801 C C . ASP A 1 107 ? 7.608 0.573 -1.783 1.00 96.56 107 ASP A C 1
ATOM 803 O O . ASP A 1 107 ? 6.702 0.614 -0.950 1.00 96.56 107 ASP A O 1
ATOM 807 N N . ALA A 1 108 ? 8.302 1.662 -2.118 1.00 96.06 108 ALA A N 1
ATOM 808 C CA . ALA A 1 108 ? 8.010 2.989 -1.585 1.00 96.06 108 ALA A CA 1
ATOM 809 C C . ALA A 1 108 ? 6.608 3.469 -1.994 1.00 96.06 108 ALA A C 1
ATOM 811 O O . ALA A 1 108 ? 5.868 3.994 -1.159 1.00 96.06 108 ALA A O 1
ATOM 812 N N . LEU A 1 109 ? 6.217 3.250 -3.253 1.00 96.25 109 LEU A N 1
ATOM 813 C CA . LEU A 1 109 ? 4.879 3.562 -3.748 1.00 96.25 109 LEU A CA 1
ATOM 814 C C . LEU A 1 109 ? 3.816 2.741 -3.009 1.00 96.25 109 LEU A C 1
ATOM 816 O O . LEU A 1 109 ? 2.835 3.312 -2.538 1.00 96.25 109 LEU A O 1
ATOM 820 N N . ALA A 1 110 ? 4.032 1.433 -2.848 1.00 97.19 110 ALA A N 1
ATOM 821 C CA . ALA A 1 110 ? 3.118 0.552 -2.128 1.00 97.19 110 ALA A CA 1
ATOM 822 C C . ALA A 1 110 ? 2.926 1.002 -0.670 1.00 97.19 110 ALA A C 1
ATOM 824 O O . ALA A 1 110 ? 1.792 1.181 -0.221 1.00 97.19 110 ALA A O 1
ATOM 825 N N . LYS A 1 111 ? 4.028 1.285 0.040 1.00 96.25 111 LYS A N 1
ATOM 826 C CA . LYS A 1 111 ? 4.003 1.835 1.405 1.00 96.25 111 LYS A CA 1
ATOM 827 C C . LYS A 1 111 ? 3.240 3.158 1.470 1.00 96.25 111 LYS A C 1
ATOM 829 O O . LYS A 1 111 ? 2.425 3.350 2.369 1.00 96.25 111 LYS A O 1
ATOM 834 N N . LYS A 1 112 ? 3.464 4.063 0.510 1.00 97.00 112 LYS A N 1
ATOM 835 C CA . LYS A 1 112 ? 2.802 5.374 0.490 1.00 97.00 112 LYS A CA 1
ATOM 836 C C . LYS A 1 112 ? 1.301 5.267 0.225 1.00 97.00 112 LYS A C 1
ATOM 838 O O . LYS A 1 112 ? 0.526 5.960 0.879 1.00 97.00 112 LYS A O 1
ATOM 843 N N . ILE A 1 113 ? 0.888 4.407 -0.704 1.00 97.25 113 ILE A N 1
ATOM 844 C CA . ILE A 1 113 ? -0.530 4.154 -0.986 1.00 97.25 113 ILE A CA 1
ATOM 845 C C . ILE A 1 113 ? -1.209 3.556 0.250 1.00 97.25 113 ILE A C 1
ATOM 847 O O . ILE A 1 113 ? -2.257 4.057 0.649 1.00 97.25 113 ILE A O 1
ATOM 851 N N . TYR A 1 114 ? -0.607 2.544 0.885 1.00 97.44 114 TYR A N 1
ATOM 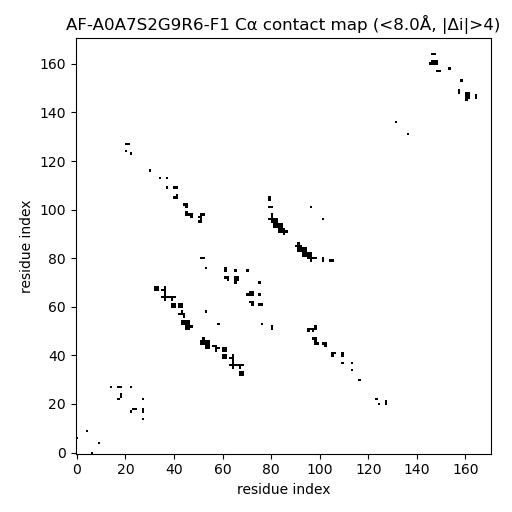852 C CA . TYR A 1 114 ? -1.170 1.926 2.089 1.00 97.44 114 TYR A CA 1
ATOM 853 C C . TYR A 1 114 ? -1.284 2.920 3.253 1.00 97.44 114 TYR A C 1
ATOM 855 O O . TYR A 1 114 ? -2.336 3.013 3.877 1.00 97.44 114 TYR A O 1
ATOM 863 N N . SER A 1 115 ? -0.242 3.721 3.498 1.00 96.94 115 SER A N 1
ATOM 864 C CA . SER A 1 115 ? -0.265 4.785 4.511 1.00 96.94 115 SER A CA 1
ATOM 865 C C . SER A 1 115 ? -1.395 5.786 4.254 1.00 96.94 115 SER A C 1
ATOM 867 O O . SER A 1 115 ? -2.191 6.043 5.149 1.00 96.94 115 SER A O 1
ATOM 869 N N . ASN A 1 116 ? -1.535 6.283 3.021 1.00 97.19 116 ASN A N 1
ATOM 870 C CA . ASN A 1 116 ? -2.610 7.216 2.680 1.00 97.19 116 ASN A CA 1
ATOM 871 C C . ASN A 1 116 ? -4.009 6.574 2.793 1.00 97.19 116 ASN A C 1
ATOM 873 O O . ASN A 1 116 ? -4.974 7.261 3.128 1.00 97.19 116 ASN A O 1
ATOM 877 N N . LEU A 1 117 ? -4.140 5.280 2.480 1.00 96.81 117 LEU A N 1
ATOM 878 C CA . LEU A 1 117 ? -5.391 4.535 2.637 1.00 96.81 117 LEU A CA 1
ATOM 879 C C . LEU A 1 117 ? -5.779 4.435 4.115 1.00 96.81 117 LEU A C 1
ATOM 881 O O . LEU A 1 117 ? -6.928 4.702 4.459 1.00 96.81 117 LEU A O 1
ATOM 885 N N . PHE A 1 118 ? -4.820 4.097 4.977 1.00 96.06 118 PHE A N 1
ATOM 886 C CA . PHE A 1 118 ? -5.027 4.030 6.419 1.00 96.06 118 PHE A CA 1
ATOM 887 C C . PHE A 1 118 ? -5.435 5.393 6.991 1.00 96.06 118 PHE A C 1
ATOM 889 O O . PHE A 1 118 ? -6.463 5.486 7.661 1.00 96.06 118 PHE A O 1
ATOM 896 N N . ASP A 1 119 ? -4.722 6.466 6.631 1.00 95.94 119 ASP A N 1
ATOM 897 C CA . ASP A 1 119 ? -5.077 7.836 7.027 1.00 95.94 119 ASP A CA 1
ATOM 898 C C . ASP A 1 119 ? -6.504 8.197 6.587 1.00 95.94 119 ASP A C 1
ATOM 900 O O . ASP A 1 119 ? -7.263 8.824 7.330 1.00 95.94 119 ASP A O 1
ATOM 904 N N . LYS A 1 120 ? -6.906 7.773 5.380 1.00 93.25 120 LYS A N 1
ATOM 905 C CA . LYS A 1 120 ? -8.257 8.016 4.868 1.00 93.25 120 LYS A CA 1
ATOM 906 C C . LYS A 1 120 ? -9.319 7.259 5.664 1.00 93.25 120 LYS A C 1
ATOM 908 O O . LYS A 1 120 ? -10.371 7.838 5.929 1.00 93.25 120 LYS A O 1
ATOM 913 N N . ILE A 1 121 ? -9.057 6.010 6.044 1.00 94.00 121 ILE A N 1
ATOM 914 C CA . ILE A 1 121 ? -9.952 5.205 6.887 1.00 94.00 121 ILE A CA 1
ATOM 915 C C . ILE A 1 121 ? -10.128 5.875 8.252 1.00 94.00 121 ILE A C 1
ATOM 917 O O . ILE A 1 121 ? -11.262 6.112 8.665 1.00 94.00 121 ILE A O 1
ATOM 921 N N . VAL A 1 122 ? -9.029 6.263 8.906 1.00 93.25 122 VAL A N 1
ATOM 922 C CA . VAL A 1 122 ? -9.060 6.973 10.196 1.00 93.25 122 VAL A CA 1
ATOM 923 C C . VAL A 1 122 ? -9.842 8.280 10.085 1.00 93.25 122 VAL A C 1
ATOM 925 O O . VAL A 1 122 ? -10.691 8.564 10.926 1.00 93.25 122 VAL A O 1
ATOM 928 N N . ALA A 1 123 ? -9.626 9.056 9.021 1.00 91.38 123 ALA A N 1
ATOM 929 C CA . ALA A 1 123 ? -10.366 10.292 8.793 1.00 91.38 123 ALA A CA 1
ATOM 930 C C . ALA A 1 123 ? -11.878 10.055 8.627 1.00 91.38 123 ALA A C 1
ATOM 932 O O . ALA A 1 123 ? -12.669 10.852 9.123 1.00 91.38 123 ALA A O 1
ATOM 933 N N . ILE A 1 124 ? -12.295 8.980 7.946 1.00 90.00 124 ILE A N 1
ATOM 934 C CA . ILE A 1 124 ? -13.720 8.634 7.818 1.00 90.00 124 ILE A CA 1
ATOM 935 C C . ILE A 1 124 ? -14.308 8.286 9.187 1.00 90.00 124 ILE A C 1
ATOM 937 O O . ILE A 1 124 ? -15.342 8.837 9.549 1.00 90.00 124 ILE A O 1
ATOM 941 N N . ILE A 1 125 ? -13.627 7.436 9.961 1.00 90.50 125 ILE A N 1
ATOM 942 C CA . ILE A 1 125 ? -14.068 7.045 11.307 1.00 90.50 125 ILE A CA 1
ATOM 943 C C . ILE A 1 125 ? -14.217 8.283 12.200 1.00 90.50 125 ILE A C 1
ATOM 945 O O . ILE A 1 125 ? -15.265 8.475 12.811 1.00 90.50 125 ILE A O 1
ATOM 949 N N . ASN A 1 126 ? -13.207 9.156 12.221 1.00 89.81 126 ASN A N 1
ATOM 950 C CA . ASN A 1 126 ? -13.230 10.377 13.026 1.00 89.81 126 ASN A CA 1
ATOM 951 C C . ASN A 1 126 ? -14.375 11.312 12.622 1.00 89.81 126 ASN A C 1
ATOM 953 O O . ASN A 1 126 ? -15.059 11.829 13.494 1.00 89.81 126 ASN A O 1
ATOM 957 N N . ASN A 1 127 ? -14.628 11.492 11.322 1.00 87.62 127 ASN A N 1
ATOM 958 C CA . ASN A 1 127 ? -15.730 12.336 10.854 1.00 87.62 127 ASN A CA 1
ATOM 959 C C . ASN A 1 127 ? -17.111 11.765 11.206 1.00 87.62 127 ASN A C 1
ATOM 961 O O . ASN A 1 127 ? -18.044 12.537 11.408 1.00 87.62 127 ASN A O 1
ATOM 965 N N . THR A 1 128 ? -17.268 10.438 11.267 1.00 85.38 128 THR A N 1
ATOM 966 C CA . THR A 1 128 ? -18.535 9.826 11.701 1.00 85.38 128 THR A CA 1
ATOM 967 C C . THR A 1 128 ? -18.735 9.937 13.216 1.00 85.38 128 THR A C 1
ATOM 969 O O . THR A 1 128 ? -19.871 10.033 13.678 1.00 85.38 128 THR A O 1
ATOM 972 N N . LEU A 1 129 ? -17.648 9.916 13.993 1.00 84.25 129 LEU A N 1
ATOM 973 C CA . LEU A 1 129 ? -17.673 9.960 15.460 1.00 84.25 129 LEU A CA 1
ATOM 974 C C . LEU A 1 129 ? -17.583 11.377 16.051 1.00 84.25 129 LEU A C 1
ATOM 976 O O . LEU A 1 129 ? -17.589 11.515 17.272 1.00 84.25 129 LEU A O 1
ATOM 980 N N . ASP A 1 130 ? -17.482 12.423 15.233 1.00 77.94 130 ASP A N 1
ATOM 981 C CA . ASP A 1 130 ? -17.434 13.803 15.719 1.00 77.94 130 ASP A CA 1
ATOM 982 C C . ASP A 1 130 ? -18.844 14.269 16.129 1.00 77.94 130 ASP A C 1
ATOM 984 O O . ASP A 1 130 ? -19.669 14.637 15.290 1.00 77.94 130 ASP A O 1
ATOM 988 N N . VAL A 1 131 ? -19.160 14.156 17.427 1.00 65.31 131 VAL A N 1
ATOM 989 C CA . VAL A 1 131 ? -20.531 14.332 17.951 1.00 65.31 131 VAL A CA 1
ATOM 990 C C . VAL A 1 131 ? -20.726 15.630 18.754 1.00 65.31 131 VAL A C 1
ATOM 992 O O . VAL A 1 131 ? -21.872 16.050 18.920 1.00 65.31 131 VAL A O 1
ATOM 995 N N . ASP A 1 132 ? -19.671 16.309 19.227 1.00 70.19 132 ASP A N 1
ATOM 996 C CA . ASP A 1 132 ? -19.823 17.509 20.074 1.00 70.19 132 ASP A CA 1
ATOM 997 C C . ASP A 1 132 ? -19.162 18.772 19.483 1.00 70.19 132 ASP A C 1
ATOM 999 O O . ASP A 1 132 ? -17.948 18.942 19.591 1.00 70.19 132 ASP A O 1
ATOM 1003 N N . PRO A 1 133 ? -19.949 19.716 18.929 1.00 70.75 133 PRO A N 1
ATOM 1004 C CA . PRO A 1 133 ? -19.442 20.989 18.424 1.00 70.75 133 PRO A CA 1
ATOM 1005 C C . PRO A 1 133 ? -19.142 22.008 19.540 1.00 70.75 133 PRO A C 1
ATOM 1007 O O . PRO A 1 133 ? -18.940 23.193 19.246 1.00 70.75 133 PRO A O 1
ATOM 1010 N N . SER A 1 134 ? -19.180 21.616 20.822 1.00 81.06 134 SER A N 1
ATOM 1011 C CA . SER A 1 134 ? -18.889 22.531 21.921 1.00 81.06 134 SER A CA 1
ATOM 1012 C C . SER A 1 134 ? -17.441 23.045 21.854 1.00 81.06 134 SER A C 1
ATOM 1014 O O . SER A 1 134 ? -16.518 22.311 21.514 1.00 81.06 134 SER A O 1
ATOM 1016 N N . PRO A 1 135 ? -17.194 24.324 22.188 1.00 76.31 135 PRO A N 1
ATOM 1017 C CA . PRO A 1 135 ? -15.849 24.895 22.131 1.00 76.31 135 PRO A CA 1
ATOM 1018 C C . PRO A 1 135 ? -14.898 24.347 23.209 1.00 76.31 135 PRO A C 1
ATOM 1020 O O . PRO A 1 135 ? -13.703 24.602 23.124 1.00 76.31 135 PRO A O 1
ATOM 1023 N N . ASN A 1 136 ? -15.414 23.628 24.215 1.00 79.44 136 ASN A N 1
ATOM 1024 C CA . ASN A 1 136 ? -14.646 22.992 25.290 1.00 79.44 136 ASN A CA 1
ATOM 1025 C C . ASN A 1 136 ? -15.304 21.652 25.678 1.00 79.44 136 ASN A C 1
ATOM 1027 O O . ASN A 1 136 ? -15.940 21.573 26.737 1.00 79.44 136 ASN A O 1
ATOM 1031 N N . PRO A 1 137 ? -15.184 20.610 24.842 1.00 82.38 137 PRO A N 1
ATOM 1032 C CA . PRO A 1 137 ? -15.741 19.309 25.171 1.00 82.38 137 PRO A CA 1
ATOM 1033 C C . PRO A 1 137 ? -14.980 18.712 26.360 1.00 82.38 137 PRO A C 1
ATOM 1035 O O . PRO A 1 137 ? -13.761 18.854 26.488 1.00 82.38 137 PRO A O 1
ATOM 1038 N N . CYS A 1 138 ? -15.693 18.030 27.256 1.00 85.69 138 CYS A N 1
ATOM 1039 C CA . CYS A 1 138 ? -15.046 17.189 28.258 1.00 85.69 138 CYS A CA 1
ATOM 1040 C C . CYS A 1 138 ? -14.550 15.916 27.559 1.00 85.69 138 CYS A C 1
ATOM 1042 O O . CYS A 1 138 ? -15.358 15.149 27.042 1.00 85.69 138 CYS A O 1
ATOM 1044 N N . VAL A 1 139 ? -13.231 15.704 27.525 1.00 85.81 139 VAL A N 1
ATOM 1045 C CA . VAL A 1 139 ? -12.606 14.591 26.795 1.00 85.81 139 VAL A CA 1
ATOM 1046 C C . VAL A 1 139 ? -11.970 13.606 27.771 1.00 85.81 139 VAL A C 1
ATOM 1048 O O . VAL A 1 139 ? -11.217 13.999 28.662 1.00 85.81 139 VAL A O 1
ATOM 1051 N N . ILE A 1 140 ? -12.239 12.317 27.565 1.00 90.44 140 ILE A N 1
ATOM 1052 C CA . ILE A 1 140 ? -11.521 11.212 28.205 1.00 90.44 140 ILE A CA 1
ATOM 1053 C C . ILE A 1 140 ? -10.639 10.568 27.136 1.00 90.44 140 ILE A C 1
ATOM 1055 O O . ILE A 1 140 ? -11.146 10.040 26.149 1.00 90.44 140 ILE A O 1
ATOM 1059 N N . GLY A 1 141 ? -9.321 10.632 27.322 1.00 89.56 141 GLY A N 1
ATOM 1060 C CA . GLY A 1 141 ? -8.355 9.994 26.432 1.00 89.56 141 GLY A CA 1
ATOM 1061 C C . GLY A 1 141 ? -8.059 8.564 26.872 1.00 89.56 141 GLY A C 1
ATOM 1062 O O . GLY A 1 141 ? -7.724 8.335 28.033 1.00 89.56 141 GLY A O 1
ATOM 1063 N N . ILE A 1 142 ? -8.153 7.616 25.943 1.00 93.31 142 ILE A N 1
ATOM 1064 C CA . ILE A 1 142 ? -7.686 6.239 26.123 1.00 93.31 142 ILE A CA 1
ATOM 1065 C C . ILE A 1 142 ? -6.458 6.069 25.231 1.00 93.31 142 ILE A C 1
ATOM 1067 O O . ILE A 1 142 ? -6.509 6.403 24.049 1.00 93.31 142 ILE A O 1
ATOM 1071 N N . LEU A 1 143 ? -5.357 5.585 25.803 1.00 91.50 143 LEU A N 1
ATOM 1072 C CA . LEU A 1 143 ? -4.112 5.349 25.082 1.00 91.50 143 LEU A CA 1
ATOM 1073 C C . LEU A 1 143 ? -3.905 3.845 24.905 1.00 91.50 143 LEU A C 1
ATOM 1075 O O . LEU A 1 143 ? -3.736 3.131 25.890 1.00 91.50 143 LEU A O 1
ATOM 1079 N N . ASP A 1 144 ? -3.895 3.404 23.652 1.00 93.88 144 ASP A N 1
ATOM 1080 C CA . ASP A 1 144 ? -3.533 2.050 23.240 1.00 93.88 144 ASP A CA 1
ATOM 1081 C C . ASP A 1 144 ? -2.383 2.155 22.232 1.00 93.88 144 ASP A C 1
ATOM 1083 O O . ASP A 1 144 ? -2.508 2.824 21.203 1.00 93.88 144 ASP A O 1
ATOM 1087 N N . ILE A 1 145 ? -1.229 1.585 22.571 1.00 91.69 145 ILE A N 1
ATOM 1088 C CA . ILE A 1 145 ? -0.008 1.653 21.762 1.00 91.69 145 ILE A CA 1
ATOM 1089 C C . ILE A 1 145 ? 0.592 0.261 21.616 1.00 91.69 145 ILE A C 1
ATOM 1091 O O . ILE A 1 145 ? 0.405 -0.605 22.468 1.00 91.69 145 ILE A O 1
ATOM 1095 N N . PHE A 1 146 ? 1.381 0.068 20.560 1.00 90.44 146 PHE A N 1
ATOM 1096 C CA . PHE A 1 146 ? 2.191 -1.138 20.416 1.00 90.44 146 PHE A CA 1
ATOM 1097 C C . PHE A 1 146 ? 3.107 -1.314 21.633 1.00 90.44 146 PHE A C 1
ATOM 1099 O O . PHE A 1 146 ? 3.753 -0.359 22.071 1.00 90.44 146 PHE A O 1
ATOM 1106 N N . GLY A 1 147 ? 3.156 -2.532 22.175 1.00 88.94 147 GLY A N 1
ATOM 1107 C CA . GLY A 1 147 ? 4.046 -2.879 23.281 1.00 88.94 147 GLY A CA 1
ATOM 1108 C C . GLY A 1 147 ? 5.515 -2.908 22.857 1.00 88.94 147 GLY A C 1
ATOM 1109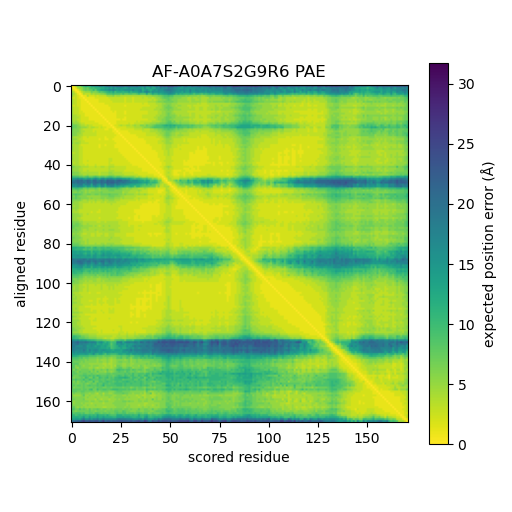 O O . GLY A 1 147 ? 5.833 -2.872 21.673 1.00 88.94 147 GLY A O 1
ATOM 1110 N N . PHE A 1 148 ? 6.415 -2.980 23.837 1.00 91.75 148 PHE A N 1
ATOM 1111 C CA . PHE A 1 148 ? 7.848 -3.105 23.574 1.00 91.75 148 PHE A CA 1
ATOM 1112 C C . PHE A 1 148 ? 8.150 -4.389 22.781 1.00 91.75 148 PHE A C 1
ATOM 1114 O O . PHE A 1 148 ? 7.716 -5.477 23.168 1.00 91.75 148 PHE A O 1
ATOM 1121 N N . GLU A 1 149 ? 8.918 -4.268 21.701 1.00 93.31 149 GLU A N 1
ATOM 1122 C CA . GLU A 1 149 ? 9.287 -5.371 20.810 1.00 93.31 149 GLU A CA 1
ATOM 1123 C C . GLU A 1 149 ? 10.788 -5.674 20.902 1.00 93.31 149 GLU A C 1
ATOM 1125 O O . GLU A 1 149 ? 11.621 -4.771 20.835 1.00 93.31 149 GLU A O 1
ATOM 1130 N N . ASP A 1 150 ? 11.141 -6.957 20.997 1.00 93.00 150 ASP A N 1
ATOM 1131 C CA . ASP A 1 150 ? 12.520 -7.434 20.853 1.00 93.00 150 ASP A CA 1
ATOM 1132 C C . ASP A 1 150 ? 12.561 -8.578 19.837 1.00 93.00 150 ASP A C 1
ATOM 1134 O O . ASP A 1 150 ? 12.146 -9.709 20.111 1.00 93.00 150 ASP A O 1
ATOM 1138 N N . MET A 1 151 ? 12.999 -8.256 18.621 1.00 91.62 151 MET A N 1
ATOM 1139 C CA . MET A 1 151 ? 13.110 -9.198 17.513 1.00 91.62 151 MET A CA 1
ATOM 1140 C C . MET A 1 151 ? 14.574 -9.543 17.228 1.00 91.62 151 MET A C 1
ATOM 1142 O O . MET A 1 151 ? 15.492 -8.794 17.549 1.00 91.62 151 MET A O 1
ATOM 1146 N N . ALA A 1 152 ? 14.806 -10.657 16.525 1.00 95.25 152 ALA A N 1
ATOM 1147 C CA . ALA A 1 152 ? 16.155 -11.058 16.109 1.00 95.25 152 ALA A CA 1
ATOM 1148 C C . ALA A 1 152 ? 16.874 -9.988 15.256 1.00 95.25 152 ALA A C 1
ATOM 1150 O O . ALA A 1 152 ? 18.102 -9.910 15.265 1.00 95.25 152 ALA A O 1
ATOM 1151 N N . VAL A 1 153 ? 16.112 -9.171 14.520 1.00 92.69 153 VAL A N 1
ATOM 1152 C CA . VAL A 1 153 ? 16.597 -7.985 13.808 1.00 92.69 153 VAL A CA 1
ATOM 1153 C C . VAL A 1 153 ? 15.638 -6.839 14.104 1.00 92.69 153 VAL A C 1
ATOM 1155 O O . VAL A 1 153 ? 14.484 -6.885 13.689 1.00 92.69 153 VAL A O 1
ATOM 1158 N N . ASN A 1 154 ? 16.126 -5.813 14.799 1.00 89.88 154 ASN A N 1
ATOM 1159 C CA . ASN A 1 154 ? 15.355 -4.615 15.123 1.00 89.88 154 ASN A CA 1
ATOM 1160 C C . ASN A 1 154 ? 15.664 -3.506 14.103 1.00 89.88 154 ASN A C 1
ATOM 1162 O O . ASN A 1 154 ? 16.830 -3.156 13.895 1.00 89.88 154 ASN A O 1
ATOM 1166 N N . GLY A 1 155 ? 14.627 -2.981 13.448 1.00 93.12 155 GLY A N 1
ATOM 1167 C CA . GLY A 1 155 ? 14.720 -1.906 12.458 1.00 93.12 155 GLY A CA 1
ATOM 1168 C C . GLY A 1 155 ? 14.460 -0.512 13.036 1.00 93.12 155 GLY A C 1
ATOM 1169 O O . GLY A 1 155 ? 14.378 -0.312 14.250 1.00 93.12 155 GLY A O 1
ATOM 1170 N N . PHE A 1 156 ? 14.289 0.470 12.145 1.00 93.44 156 PHE A N 1
ATOM 1171 C CA . PHE A 1 156 ? 13.860 1.818 12.540 1.00 93.44 156 PHE A CA 1
ATOM 1172 C C . PHE A 1 156 ? 12.448 1.805 13.139 1.00 93.44 156 PHE A C 1
ATOM 1174 O O . PHE A 1 156 ? 12.152 2.592 14.033 1.00 93.44 156 PHE A O 1
ATOM 1181 N N . GLU A 1 157 ? 11.594 0.894 12.681 1.00 92.00 157 GLU A N 1
ATOM 1182 C CA . GLU A 1 157 ? 10.243 0.687 13.187 1.00 92.00 157 GLU A CA 1
ATOM 1183 C C . GLU A 1 157 ? 10.255 0.285 14.672 1.00 92.00 157 GLU A C 1
ATOM 1185 O O . GLU A 1 157 ? 9.624 0.963 15.484 1.00 92.00 157 GLU A O 1
ATOM 1190 N N . GLN A 1 158 ? 11.046 -0.727 15.057 1.00 95.31 158 GLN A N 1
ATOM 1191 C CA . GLN A 1 158 ? 11.201 -1.130 16.464 1.00 95.31 158 GLN A CA 1
ATOM 1192 C C . GLN A 1 158 ? 11.804 -0.012 17.315 1.00 95.31 158 GLN A C 1
ATOM 1194 O O . GLN A 1 158 ? 11.370 0.192 18.446 1.00 95.31 158 GLN A O 1
ATOM 1199 N N . LEU A 1 159 ? 12.767 0.753 16.781 1.00 95.25 159 LEU A N 1
ATOM 1200 C CA . LEU A 1 159 ? 13.317 1.905 17.497 1.00 95.25 159 LEU A CA 1
ATOM 1201 C C . LEU A 1 159 ? 12.217 2.915 17.853 1.00 95.25 159 LEU A C 1
ATOM 1203 O O . LEU A 1 159 ? 12.173 3.368 18.996 1.00 95.25 159 LEU A O 1
ATOM 1207 N N . PHE A 1 160 ? 11.326 3.256 16.916 1.00 95.31 160 PHE A N 1
ATOM 1208 C CA . PHE A 1 160 ? 10.219 4.175 17.197 1.00 95.31 160 PHE A CA 1
ATOM 1209 C C . PHE A 1 160 ? 9.227 3.594 18.210 1.00 95.31 160 PHE A C 1
ATOM 1211 O O . PHE A 1 160 ? 8.895 4.286 19.170 1.00 95.31 160 PHE A O 1
ATOM 1218 N N . ILE A 1 161 ? 8.819 2.330 18.058 1.00 93.75 161 ILE A N 1
ATOM 1219 C CA . ILE A 1 161 ? 7.898 1.655 18.992 1.00 93.75 161 ILE A CA 1
ATOM 1220 C C . ILE A 1 161 ? 8.481 1.632 20.413 1.00 93.75 161 ILE A C 1
ATOM 1222 O O . ILE A 1 161 ? 7.836 2.073 21.370 1.00 93.75 161 ILE A O 1
ATOM 1226 N N . ASN A 1 162 ? 9.724 1.177 20.561 1.00 93.69 162 ASN A N 1
ATOM 1227 C CA . ASN A 1 162 ? 10.378 1.037 21.860 1.00 93.69 162 ASN A CA 1
ATOM 1228 C C . ASN A 1 162 ? 10.674 2.396 22.498 1.00 93.69 162 ASN A C 1
ATOM 1230 O O . ASN A 1 162 ? 10.456 2.562 23.696 1.00 93.69 162 ASN A O 1
ATOM 1234 N N . THR A 1 163 ? 11.072 3.400 21.707 1.00 94.19 163 THR A N 1
ATOM 1235 C CA . THR A 1 163 ? 11.267 4.771 22.210 1.00 94.19 163 THR A CA 1
ATOM 1236 C C . THR A 1 163 ? 9.954 5.361 22.727 1.00 94.19 163 THR A C 1
ATOM 1238 O O . THR A 1 163 ? 9.942 5.984 23.788 1.00 94.19 163 THR A O 1
ATOM 1241 N N . THR A 1 164 ? 8.833 5.157 22.026 1.00 93.38 164 THR A N 1
ATOM 1242 C CA . THR A 1 164 ? 7.514 5.602 22.502 1.00 93.38 164 THR A CA 1
ATOM 1243 C C . THR A 1 164 ? 7.141 4.927 23.822 1.00 93.38 164 THR A C 1
ATOM 1245 O O . THR A 1 164 ? 6.677 5.610 24.734 1.00 93.38 164 THR A O 1
ATOM 1248 N N . ASN A 1 165 ? 7.410 3.626 23.970 1.00 92.31 165 ASN A N 1
ATOM 1249 C CA . ASN A 1 165 ? 7.207 2.907 25.232 1.00 92.31 165 ASN A CA 1
ATOM 1250 C C . ASN A 1 165 ? 8.088 3.455 26.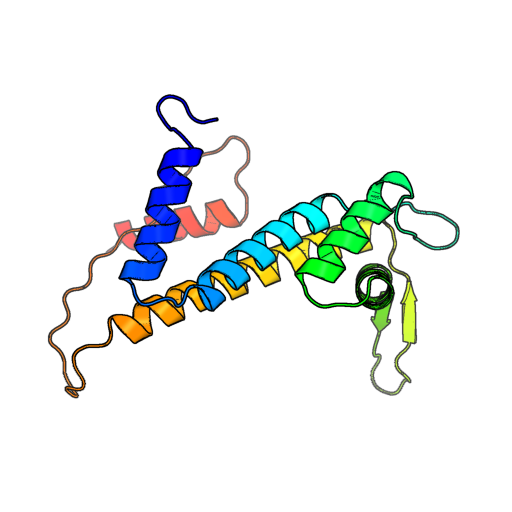364 1.00 92.31 165 ASN A C 1
ATOM 1252 O O . ASN A 1 165 ? 7.599 3.693 27.467 1.00 92.31 165 ASN A O 1
ATOM 1256 N N . GLU A 1 166 ? 9.372 3.703 26.098 1.00 93.00 166 GLU A N 1
ATOM 1257 C CA . GLU A 1 166 ? 10.284 4.289 27.084 1.00 93.00 166 GLU A CA 1
ATOM 1258 C C . GLU A 1 166 ? 9.842 5.682 27.534 1.00 93.00 166 GLU A C 1
ATOM 1260 O O . GLU A 1 166 ? 9.986 6.029 28.706 1.00 93.00 166 GLU A O 1
ATOM 1265 N N . LEU A 1 167 ? 9.337 6.504 26.611 1.00 92.25 167 LEU A N 1
ATOM 1266 C CA . LEU A 1 167 ? 8.815 7.826 26.941 1.00 92.25 167 LEU A CA 1
ATOM 1267 C C . LEU A 1 167 ? 7.539 7.722 27.772 1.00 92.25 167 LEU A C 1
ATOM 1269 O O . LEU A 1 167 ? 7.415 8.462 28.741 1.00 92.25 167 LEU A O 1
ATOM 1273 N N . LEU A 1 168 ? 6.640 6.789 27.446 1.00 89.88 168 LEU A N 1
ATOM 1274 C CA . LEU A 1 168 ? 5.411 6.572 28.208 1.00 89.88 168 LEU A CA 1
ATOM 1275 C C . LEU A 1 168 ? 5.695 6.099 29.640 1.00 89.88 168 LEU A C 1
ATOM 1277 O O . LEU A 1 168 ? 5.063 6.585 30.565 1.00 89.88 168 LEU A O 1
ATOM 1281 N N . GLN A 1 169 ? 6.669 5.205 29.843 1.00 85.69 169 GLN A N 1
ATOM 1282 C CA . GLN A 1 169 ? 7.054 4.730 31.183 1.00 85.69 169 GLN A CA 1
ATOM 1283 C C . GLN A 1 169 ? 7.682 5.814 32.072 1.00 85.69 169 GLN A C 1
ATOM 1285 O O . GLN A 1 169 ? 7.769 5.638 33.286 1.00 85.69 169 GLN A O 1
ATOM 1290 N N . LYS A 1 170 ? 8.181 6.902 31.474 1.00 80.88 170 LYS A N 1
ATOM 1291 C CA . LYS A 1 170 ? 8.766 8.039 32.200 1.00 80.88 170 LYS A CA 1
ATOM 1292 C C . LYS A 1 170 ? 7.724 9.081 32.621 1.00 80.88 170 LYS A C 1
ATOM 1294 O O . LYS A 1 170 ? 8.098 10.006 33.344 1.00 80.88 170 LYS A O 1
ATOM 1299 N N . VAL A 1 171 ? 6.481 8.960 32.146 1.00 64.62 171 VAL A N 1
ATOM 1300 C CA . VAL A 1 171 ? 5.329 9.779 32.561 1.00 64.62 171 VAL A CA 1
ATOM 1301 C C . VAL A 1 171 ? 4.701 9.168 33.806 1.00 64.62 171 VAL A C 1
ATOM 1303 O O . VAL A 1 171 ? 4.414 9.951 34.738 1.00 64.62 171 VAL A O 1
#

Nearest PDB structures (foldseek):
  1w9l-assembly1_A  TM=9.443E-01  e=1.460E-09  Dictyostelium discoideum
  6ui4-assembly1_A  TM=9.153E-01  e=1.151E-09  Fusarium graminearum PH-1
  1w9j-assembly1_A  TM=9.429E-01  e=2.084E-09  Dictyostelium discoideum
  3bz7-assembly1_A  TM=9.442E-01  e=4.509E-09  Dictyostelium discoideum
  4ae3-assembly1_A  TM=8.985E-01  e=5.387E-09  Dictyostelium discoideum AX4